Protein AF-A0A6G1J4B9-F1 (afdb_monomer)

Mean predicted aligned error: 6.62 Å

Nearest PDB structures (foldseek):
  8sbj-assembly1_B  TM=4.165E-01  e=8.563E+00  Homo sapiens
  4ilo-assembly1_A  TM=3.938E-01  e=5.761E+00  Chlamydia trachomatis L2/434/Bu

Radius of gyration: 22.18 Å; Cα contacts (8 Å, |Δi|>4): 31; chains: 1; bounding box: 50×20×61 Å

Organism: NCBI:txid1168545

Solvent-accessible surface area (backbone atoms only — not comparable to full-atom values): 4695 Å² total; per-residue (Å²): 115,73,70,58,56,55,50,50,56,48,50,53,52,52,50,52,51,52,50,52,51,54,51,50,56,49,51,54,50,52,51,52,52,47,52,57,55,59,71,70,62,52,57,64,61,46,16,52,52,35,34,75,75,68,40,51,71,68,56,10,48,52,51,24,47,52,53,53,51,50,51,50,54,51,50,54,50,54,57,48,55,55,59,74,74,107

Sequence (86 aa):
HHNAETSVIRMERESASMILKSTIEMLEKEISEFRVASQAVNVIEIAELCMVAGSTRDEALIEAKSEMDGLKGTMVKVENELKEMR

pLDDT: mean 89.03, std 9.04, range [53.41, 97.0]

Foldseek 3Di:
DVVVVVVVVVVVVVVVVVVLVVVLVVLVVVLVVLVVVLVPDDLVVQLVVVVVVPDDSVRSSVVSVVVNVVSVVVSVVSVVVSVVSD

Structure (mmCIF, N/CA/C/O backbone):
data_AF-A0A6G1J4B9-F1
#
_entry.id   AF-A0A6G1J4B9-F1
#
loop_
_atom_site.group_PDB
_atom_site.id
_atom_site.type_symbol
_atom_site.label_atom_id
_atom_site.label_alt_id
_atom_site.label_comp_id
_atom_site.label_asym_id
_atom_site.label_entity_id
_atom_site.label_seq_id
_atom_site.pdbx_PDB_ins_code
_atom_site.Cartn_x
_atom_site.Cartn_y
_atom_site.Cartn_z
_atom_site.occupancy
_atom_site.B_iso_or_equiv
_atom_site.auth_seq_id
_atom_site.auth_comp_id
_atom_site.auth_asym_id
_atom_site.auth_atom_id
_atom_site.pdbx_PDB_model_num
ATOM 1 N N . HIS A 1 1 ? 35.356 -3.998 -37.239 1.00 53.41 1 HIS A N 1
ATOM 2 C CA . HIS A 1 1 ? 35.271 -4.257 -35.787 1.00 53.41 1 HIS A CA 1
ATOM 3 C C . HIS A 1 1 ? 34.517 -3.158 -35.038 1.00 53.41 1 HIS A C 1
ATOM 5 O O . HIS A 1 1 ? 33.541 -3.495 -34.388 1.00 53.41 1 HIS A O 1
ATOM 11 N N . HIS A 1 2 ? 34.826 -1.870 -35.240 1.00 56.16 2 HIS A N 1
ATOM 12 C CA . HIS A 1 2 ? 34.151 -0.754 -34.549 1.00 56.16 2 HIS A CA 1
ATOM 13 C C . HIS A 1 2 ? 32.607 -0.718 -34.662 1.00 56.16 2 HIS A C 1
ATOM 15 O O . HIS A 1 2 ? 31.940 -0.484 -33.663 1.00 56.16 2 HIS A O 1
ATOM 21 N N . ASN A 1 3 ? 32.033 -1.007 -35.841 1.00 57.81 3 ASN A N 1
ATOM 22 C CA . ASN A 1 3 ? 30.573 -0.962 -36.065 1.00 57.81 3 ASN A CA 1
ATOM 23 C C . ASN A 1 3 ? 29.788 -2.082 -35.358 1.00 57.81 3 ASN A C 1
ATOM 25 O O . ASN A 1 3 ? 28.608 -1.908 -35.062 1.00 57.81 3 ASN A O 1
ATOM 29 N N . ALA A 1 4 ? 30.417 -3.236 -35.110 1.00 64.81 4 ALA A N 1
ATOM 30 C CA . ALA A 1 4 ? 29.758 -4.351 -34.431 1.00 64.81 4 ALA A CA 1
ATOM 31 C C . ALA A 1 4 ? 29.591 -4.044 -32.936 1.00 64.81 4 ALA A C 1
ATOM 33 O O . ALA A 1 4 ? 28.507 -4.224 -32.394 1.00 64.81 4 ALA A O 1
ATOM 34 N N . GLU A 1 5 ? 30.622 -3.475 -32.305 1.00 64.75 5 GLU A N 1
ATOM 35 C CA . GLU A 1 5 ? 30.582 -3.040 -30.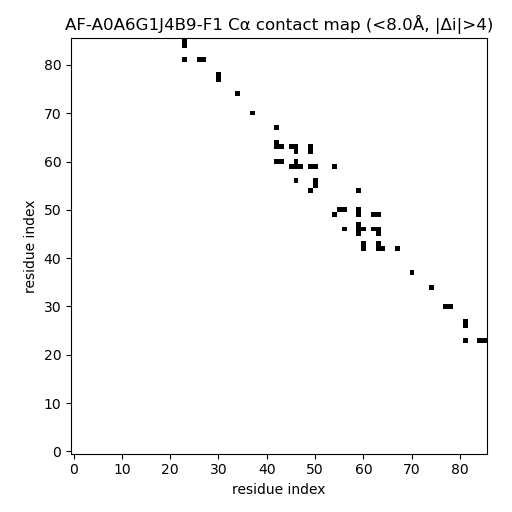902 1.00 64.75 5 GLU A CA 1
ATOM 36 C C . GLU A 1 5 ? 29.555 -1.924 -30.675 1.00 64.75 5 GLU A C 1
ATOM 38 O O . GLU A 1 5 ? 28.787 -1.980 -29.718 1.00 64.75 5 GLU A O 1
ATOM 43 N N . THR A 1 6 ? 29.451 -0.949 -31.589 1.00 69.44 6 THR A N 1
ATOM 44 C CA . THR A 1 6 ? 28.424 0.107 -31.475 1.00 69.44 6 THR A CA 1
ATOM 45 C C . THR A 1 6 ? 27.007 -0.450 -31.621 1.00 69.44 6 THR A C 1
ATOM 47 O O . THR A 1 6 ? 26.085 0.028 -30.961 1.00 69.44 6 THR A O 1
ATOM 50 N N . SER A 1 7 ? 26.824 -1.468 -32.469 1.00 72.06 7 SER A N 1
ATOM 51 C CA . SER A 1 7 ? 25.536 -2.143 -32.640 1.00 72.06 7 SER A CA 1
ATOM 52 C C . SER A 1 7 ? 25.142 -2.952 -31.402 1.00 72.06 7 SER A C 1
ATOM 54 O O . SER A 1 7 ? 23.976 -2.918 -31.020 1.00 72.06 7 SER A O 1
ATOM 56 N N . VAL A 1 8 ? 26.097 -3.633 -30.758 1.00 74.81 8 VAL A N 1
ATOM 57 C CA . VAL A 1 8 ? 25.864 -4.387 -29.513 1.00 74.81 8 VAL A CA 1
ATOM 58 C C . VAL A 1 8 ? 25.470 -3.443 -28.376 1.00 74.81 8 VAL A C 1
ATOM 60 O O . VAL A 1 8 ? 24.418 -3.636 -27.777 1.00 74.81 8 VAL A O 1
ATOM 63 N N . ILE A 1 9 ? 26.217 -2.352 -28.168 1.00 80.88 9 ILE A N 1
ATOM 64 C CA . ILE A 1 9 ? 25.901 -1.345 -27.136 1.00 80.88 9 ILE A CA 1
ATOM 65 C C . ILE A 1 9 ? 24.513 -0.725 -27.368 1.00 80.88 9 ILE A C 1
ATOM 67 O O . ILE A 1 9 ? 23.758 -0.482 -2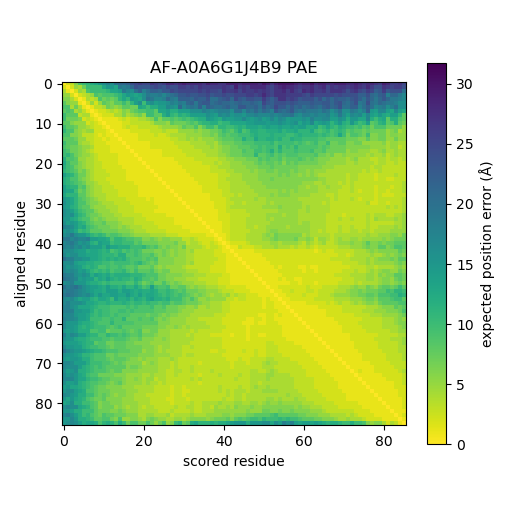6.425 1.00 80.88 9 ILE A O 1
ATOM 71 N N . ARG A 1 10 ? 24.136 -0.477 -28.632 1.00 84.62 10 ARG A N 1
ATOM 72 C CA . ARG A 1 10 ? 22.802 0.040 -28.967 1.00 84.62 10 ARG A CA 1
ATOM 73 C C . ARG A 1 10 ? 21.698 -0.960 -28.611 1.00 84.62 10 ARG A C 1
ATOM 75 O O . ARG A 1 10 ? 20.706 -0.553 -28.012 1.00 84.62 10 ARG A O 1
ATOM 82 N N . MET A 1 11 ? 21.880 -2.236 -28.952 1.00 84.56 11 MET A N 1
ATOM 83 C CA . MET A 1 11 ? 20.916 -3.299 -28.649 1.00 84.56 11 MET A CA 1
ATOM 84 C C . MET A 1 11 ? 20.764 -3.531 -27.144 1.00 84.56 11 MET A C 1
ATOM 86 O O . MET A 1 11 ? 19.644 -3.675 -26.660 1.00 84.56 11 MET A O 1
ATOM 90 N N . GLU A 1 12 ? 21.863 -3.522 -26.389 1.00 88.50 12 GLU A N 1
ATOM 91 C CA . GLU A 1 12 ? 21.829 -3.646 -24.927 1.00 88.50 12 GLU A CA 1
ATOM 92 C C . GLU A 1 12 ? 21.059 -2.488 -24.287 1.00 88.50 12 GLU A C 1
ATOM 94 O O . GLU A 1 12 ? 20.220 -2.709 -23.414 1.00 88.50 12 GLU A O 1
ATOM 99 N N . ARG A 1 13 ? 21.267 -1.259 -24.775 1.00 88.00 13 ARG A N 1
ATOM 100 C CA . ARG A 1 13 ? 20.526 -0.080 -24.312 1.00 88.00 13 ARG A CA 1
ATOM 101 C C . ARG A 1 13 ? 19.032 -0.165 -24.632 1.00 88.00 13 ARG A C 1
ATOM 103 O O . ARG A 1 13 ? 18.210 0.178 -23.787 1.00 88.00 13 ARG A O 1
ATOM 110 N N . GLU A 1 14 ? 18.672 -0.599 -25.839 1.00 91.75 14 GLU A N 1
ATOM 111 C CA . GLU A 1 14 ? 17.270 -0.796 -26.236 1.00 91.75 14 GLU A CA 1
ATOM 112 C C . GLU A 1 14 ? 16.602 -1.880 -25.381 1.00 91.75 14 GLU A C 1
ATOM 114 O O . GLU A 1 14 ? 15.499 -1.674 -24.881 1.00 91.75 14 GLU A O 1
ATOM 119 N N . SER A 1 15 ? 17.301 -2.990 -25.133 1.00 92.19 15 SER A N 1
ATOM 120 C CA . SER A 1 15 ? 16.838 -4.061 -24.246 1.00 92.19 15 SER A CA 1
ATOM 121 C C . SER A 1 15 ? 16.625 -3.563 -22.814 1.00 92.19 15 SER A C 1
ATOM 123 O O . SER A 1 15 ? 15.545 -3.742 -22.253 1.00 92.19 15 SER A O 1
ATOM 125 N N . ALA A 1 16 ? 17.602 -2.850 -22.245 1.00 91.44 16 ALA A N 1
ATOM 126 C CA . ALA A 1 16 ? 17.493 -2.268 -20.909 1.00 91.44 16 ALA A CA 1
ATOM 127 C C . ALA A 1 16 ? 16.324 -1.274 -20.805 1.00 91.44 16 ALA A C 1
ATOM 129 O O . ALA A 1 16 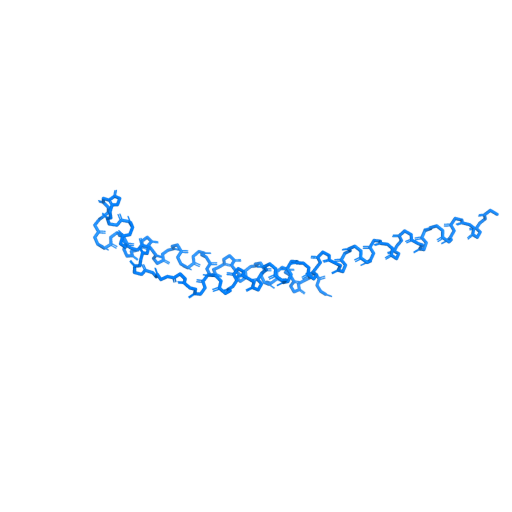? 15.595 -1.279 -19.815 1.00 91.44 16 ALA A O 1
ATOM 130 N N . SER A 1 17 ? 16.101 -0.462 -21.842 1.00 92.25 17 SER A N 1
ATOM 131 C CA . SER A 1 17 ? 14.972 0.470 -21.899 1.00 92.25 17 SER A CA 1
ATOM 132 C C . SER A 1 17 ? 13.622 -0.251 -21.955 1.00 92.25 17 SER A C 1
ATOM 134 O O . SER A 1 17 ? 12.692 0.158 -21.261 1.00 92.25 17 SER A O 1
ATOM 136 N N . MET A 1 18 ? 13.511 -1.335 -22.730 1.00 93.75 18 MET A N 1
ATOM 137 C CA . MET A 1 18 ? 12.291 -2.148 -22.778 1.00 93.75 18 MET A CA 1
ATOM 138 C C . MET A 1 18 ? 12.013 -2.839 -21.442 1.00 93.75 18 MET A C 1
ATOM 140 O O . MET A 1 18 ? 10.871 -2.835 -20.988 1.00 93.75 18 MET A O 1
ATOM 144 N N . ILE A 1 19 ? 13.047 -3.386 -20.795 1.00 94.81 19 ILE A N 1
ATOM 145 C CA . ILE A 1 19 ? 12.926 -4.006 -19.470 1.00 94.81 19 ILE A CA 1
ATOM 146 C C . ILE A 1 19 ? 12.455 -2.968 -18.453 1.00 94.81 19 ILE A C 1
ATOM 148 O O . ILE A 1 19 ? 11.485 -3.215 -17.746 1.00 94.81 19 ILE A O 1
ATOM 152 N N . LEU A 1 20 ? 13.087 -1.791 -18.414 1.00 91.62 20 LEU A N 1
ATOM 153 C CA . LEU A 1 20 ? 12.702 -0.724 -17.493 1.00 91.62 20 LEU A CA 1
ATOM 154 C C . LEU A 1 20 ? 11.240 -0.312 -17.694 1.00 91.62 20 LEU A C 1
ATOM 156 O O . LEU A 1 20 ? 10.490 -0.222 -16.726 1.00 91.62 20 LEU A O 1
ATOM 160 N N . LYS A 1 21 ? 10.819 -0.129 -18.949 1.00 93.44 21 LYS A N 1
ATOM 161 C CA . LYS A 1 21 ? 9.435 0.215 -19.279 1.00 93.44 21 LYS A CA 1
ATOM 162 C C . LYS A 1 21 ? 8.451 -0.864 -18.819 1.00 93.44 21 LYS A C 1
ATOM 164 O O . LYS A 1 21 ? 7.460 -0.539 -18.176 1.00 93.44 21 LYS A O 1
ATOM 169 N N . SER A 1 22 ? 8.747 -2.134 -19.096 1.00 95.00 22 SER A N 1
ATOM 170 C CA . SER A 1 22 ? 7.909 -3.255 -18.659 1.00 95.00 22 SER A CA 1
ATOM 171 C C . SER A 1 22 ? 7.803 -3.329 -17.134 1.00 95.00 22 SER A C 1
ATOM 173 O O . SER A 1 22 ? 6.728 -3.610 -16.610 1.00 95.00 22 SER A O 1
ATOM 175 N N . THR A 1 23 ? 8.899 -3.076 -16.417 1.00 92.88 23 THR A N 1
ATOM 176 C CA . THR A 1 23 ? 8.906 -3.063 -14.950 1.00 92.88 23 THR A CA 1
ATOM 177 C C . THR A 1 23 ? 8.059 -1.918 -14.400 1.00 92.88 23 THR A C 1
ATOM 179 O O . THR A 1 23 ? 7.284 -2.137 -13.474 1.00 92.88 23 THR A O 1
ATOM 182 N N . ILE A 1 24 ? 8.151 -0.717 -14.983 1.00 92.50 24 ILE A N 1
ATOM 183 C CA . ILE A 1 24 ? 7.317 0.428 -14.586 1.00 92.50 24 ILE A CA 1
ATOM 184 C C . ILE A 1 24 ? 5.832 0.108 -14.800 1.00 92.50 24 ILE A C 1
ATOM 186 O O . ILE A 1 24 ? 5.031 0.302 -13.891 1.00 92.50 24 ILE A O 1
ATOM 190 N N . GLU A 1 25 ? 5.463 -0.449 -15.956 1.00 94.31 25 GLU A N 1
ATOM 191 C CA . GLU A 1 25 ? 4.075 -0.837 -16.255 1.00 94.31 25 GLU A CA 1
ATOM 192 C C . GLU A 1 25 ? 3.541 -1.901 -15.277 1.00 94.31 25 GLU A C 1
ATOM 194 O O . GLU A 1 25 ? 2.385 -1.837 -14.849 1.00 94.31 25 GLU A O 1
ATOM 199 N N . MET A 1 26 ? 4.379 -2.864 -14.880 1.00 94.81 26 MET A N 1
ATOM 200 C CA . MET A 1 26 ? 4.024 -3.846 -13.851 1.00 94.81 26 MET A CA 1
ATOM 201 C C . MET A 1 26 ? 3.795 -3.195 -12.485 1.00 94.81 26 MET A C 1
ATOM 203 O O . MET A 1 26 ? 2.768 -3.455 -11.861 1.00 94.81 26 MET A O 1
ATOM 207 N N . LEU A 1 27 ? 4.706 -2.323 -12.043 1.00 92.00 27 LEU A N 1
ATOM 208 C CA . LEU A 1 27 ? 4.581 -1.618 -10.765 1.00 92.00 27 LEU A CA 1
ATOM 209 C C . LEU A 1 27 ? 3.328 -0.735 -10.732 1.00 92.00 27 LEU A C 1
ATOM 211 O O . LEU A 1 27 ? 2.616 -0.706 -9.734 1.00 92.00 27 LEU A O 1
ATOM 215 N N . GLU A 1 28 ? 3.005 -0.057 -11.834 1.00 93.00 28 GLU A N 1
ATOM 216 C CA . GLU A 1 28 ? 1.770 0.724 -11.966 1.00 93.00 28 GLU A CA 1
ATOM 217 C C . GLU A 1 28 ? 0.518 -0.123 -11.765 1.00 93.00 28 GLU A C 1
ATOM 219 O O . GLU A 1 28 ? -0.417 0.290 -11.070 1.00 93.00 28 GLU A O 1
ATOM 224 N N . LYS A 1 29 ? 0.505 -1.317 -12.359 1.00 94.62 29 LYS A N 1
ATOM 225 C CA . LYS A 1 29 ? -0.595 -2.259 -12.199 1.00 94.62 29 LYS A CA 1
ATOM 226 C C . LYS A 1 29 ? -0.711 -2.725 -10.747 1.00 94.62 29 LYS A C 1
ATOM 228 O O .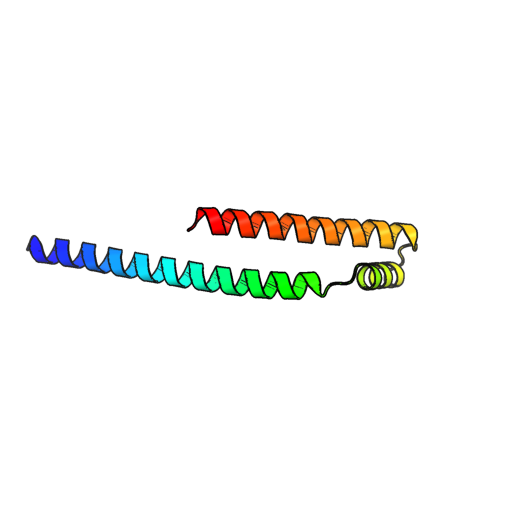 LYS A 1 29 ? -1.804 -2.653 -10.191 1.00 94.62 29 LYS A O 1
ATOM 233 N N . GLU A 1 30 ? 0.390 -3.144 -10.130 1.00 92.56 30 GLU A N 1
ATOM 234 C CA . GLU A 1 30 ? 0.408 -3.608 -8.736 1.00 92.56 30 GLU A CA 1
ATOM 235 C C . GLU A 1 30 ? -0.038 -2.508 -7.763 1.00 92.56 30 GLU A C 1
ATOM 237 O O . GLU A 1 30 ? -0.860 -2.753 -6.882 1.00 92.56 30 GLU A O 1
ATOM 242 N N . ILE A 1 31 ? 0.422 -1.270 -7.961 1.00 91.38 31 ILE A N 1
ATOM 243 C CA . ILE A 1 31 ? 0.008 -0.113 -7.155 1.00 91.38 31 ILE A CA 1
ATOM 244 C C . ILE A 1 31 ? -1.486 0.162 -7.333 1.00 91.38 31 ILE A C 1
ATOM 246 O O . ILE A 1 31 ? -2.187 0.431 -6.358 1.00 91.38 31 ILE A O 1
ATOM 250 N N . SER A 1 32 ? -2.004 0.065 -8.559 1.00 91.44 32 SER A N 1
ATOM 251 C CA . SER A 1 32 ? -3.436 0.219 -8.817 1.00 91.44 32 SER A CA 1
ATOM 252 C C . SER A 1 32 ? -4.263 -0.860 -8.113 1.00 91.44 32 SER A C 1
ATOM 254 O O . SER A 1 32 ? -5.277 -0.544 -7.489 1.00 91.44 32 SER A O 1
ATOM 256 N N . GLU A 1 33 ? -3.844 -2.123 -8.186 1.00 92.19 33 GLU A N 1
ATOM 257 C CA . GLU A 1 33 ? -4.507 -3.240 -7.505 1.00 92.19 33 GLU A CA 1
ATOM 258 C C . GLU A 1 33 ? -4.463 -3.064 -5.981 1.00 92.19 33 GLU A C 1
ATOM 260 O O . GLU A 1 33 ? -5.489 -3.188 -5.306 1.00 92.19 33 GLU A O 1
ATOM 265 N N . PHE A 1 34 ? -3.310 -2.670 -5.440 1.00 88.88 34 PHE A N 1
ATOM 266 C CA . PHE A 1 34 ? -3.135 -2.388 -4.018 1.00 88.88 34 PHE A CA 1
ATOM 267 C C . PHE A 1 34 ? -3.977 -1.191 -3.551 1.00 88.88 34 PHE A C 1
ATOM 269 O O . PHE A 1 34 ? -4.557 -1.214 -2.461 1.00 88.88 34 PHE A O 1
ATOM 276 N N . ARG A 1 35 ? -4.128 -0.151 -4.379 1.00 88.44 35 ARG A N 1
ATOM 277 C CA . ARG A 1 35 ? -5.011 0.987 -4.089 1.00 88.44 35 ARG A CA 1
ATOM 278 C C . ARG A 1 35 ? -6.466 0.541 -3.975 1.00 88.44 35 ARG A C 1
ATOM 280 O O . ARG A 1 35 ? -7.145 0.937 -3.032 1.00 88.44 35 ARG A O 1
ATOM 287 N N . VAL A 1 36 ? -6.939 -0.299 -4.892 1.00 90.62 36 VAL A N 1
ATOM 288 C CA . VAL A 1 36 ? -8.306 -0.839 -4.831 1.00 90.62 36 VAL A CA 1
ATOM 289 C C . VAL A 1 36 ? -8.492 -1.700 -3.580 1.00 90.62 36 VAL A C 1
ATOM 291 O O . VAL A 1 36 ? -9.472 -1.525 -2.859 1.00 90.62 36 VAL A O 1
ATOM 294 N N . ALA A 1 37 ? -7.532 -2.577 -3.277 1.00 88.44 37 ALA A N 1
ATOM 295 C CA . ALA A 1 37 ? -7.588 -3.428 -2.091 1.00 88.44 37 ALA A CA 1
ATOM 296 C C . ALA A 1 37 ? -7.589 -2.616 -0.785 1.00 88.44 37 ALA A C 1
ATOM 298 O O . ALA A 1 37 ? -8.397 -2.877 0.100 1.00 88.44 37 ALA A O 1
ATOM 299 N N . SER A 1 38 ? -6.739 -1.592 -0.671 1.00 86.81 38 SER A N 1
ATOM 300 C CA . SER A 1 38 ? -6.659 -0.757 0.538 1.00 86.81 38 SER A CA 1
ATOM 301 C C . SER A 1 38 ? -7.918 0.083 0.778 1.00 86.81 38 SER A C 1
ATOM 303 O O . SER A 1 38 ? -8.269 0.338 1.926 1.00 86.81 38 SER A O 1
ATOM 305 N N . GLN A 1 39 ? -8.644 0.471 -0.276 1.00 86.12 39 GLN A N 1
ATOM 306 C CA . GLN A 1 39 ? -9.945 1.141 -0.151 1.00 86.12 39 GLN A CA 1
ATOM 307 C C . GLN A 1 39 ? -11.060 0.214 0.347 1.00 86.12 39 GLN A C 1
ATOM 309 O O . GLN A 1 39 ? -12.048 0.703 0.892 1.00 86.12 39 GLN A O 1
ATOM 314 N N . ALA A 1 40 ? -10.915 -1.103 0.173 1.00 88.62 40 ALA A N 1
ATOM 315 C CA . ALA A 1 40 ? -11.866 -2.084 0.687 1.00 88.62 40 ALA A CA 1
ATOM 316 C C . ALA A 1 40 ? -11.696 -2.347 2.194 1.00 88.62 40 ALA A C 1
ATOM 318 O O . ALA A 1 40 ? -12.580 -2.936 2.810 1.00 88.62 40 ALA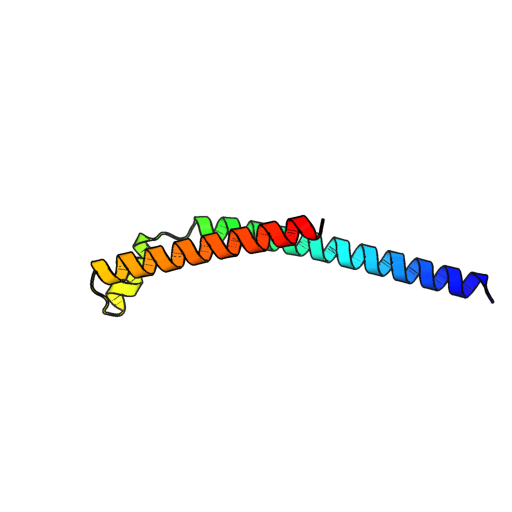 A O 1
ATOM 319 N N . VAL A 1 41 ? -10.584 -1.910 2.794 1.00 87.12 41 VAL A N 1
ATOM 320 C CA . VAL A 1 41 ? -10.299 -2.120 4.216 1.00 87.12 41 VAL A CA 1
ATOM 321 C C . VAL A 1 41 ? -11.161 -1.197 5.076 1.00 87.12 41 VAL A C 1
ATOM 323 O O . VAL A 1 41 ? -11.080 0.032 4.988 1.00 87.12 41 VAL A O 1
ATOM 326 N N . ASN A 1 42 ? -11.973 -1.792 5.949 1.00 89.94 42 ASN A N 1
ATOM 327 C CA . ASN A 1 42 ? -12.828 -1.069 6.879 1.00 89.94 42 ASN A CA 1
ATOM 328 C C . ASN A 1 42 ? -12.157 -0.940 8.255 1.00 89.94 42 ASN A C 1
ATOM 330 O O . ASN A 1 42 ? -11.841 -1.930 8.911 1.00 89.94 42 ASN A O 1
ATOM 334 N N . VAL A 1 43 ? -12.002 0.297 8.737 1.00 91.00 43 VAL A N 1
ATOM 335 C CA . VAL A 1 43 ? -11.425 0.589 10.062 1.00 91.00 43 VAL A CA 1
ATOM 336 C C . VAL A 1 43 ? -12.193 -0.081 11.209 1.00 91.00 43 VAL A C 1
ATOM 338 O O . VAL A 1 43 ? -11.602 -0.404 12.235 1.00 91.00 43 VAL A O 1
ATOM 341 N N . ILE A 1 44 ? -13.501 -0.304 11.043 1.00 92.44 44 ILE A N 1
ATOM 342 C CA . ILE A 1 44 ? -14.334 -0.977 12.045 1.00 92.44 44 ILE A CA 1
ATOM 343 C C . ILE A 1 44 ? -13.954 -2.454 12.143 1.00 92.44 44 ILE A C 1
ATOM 345 O O . ILE A 1 44 ? -13.786 -2.948 13.250 1.00 92.44 44 ILE A O 1
ATOM 349 N N . GLU A 1 45 ? -13.742 -3.129 11.013 1.00 92.31 45 GLU A N 1
ATOM 350 C CA . GLU A 1 45 ? -13.346 -4.543 10.990 1.00 92.31 45 GLU A CA 1
ATOM 351 C C . GLU A 1 45 ? -11.965 -4.738 11.630 1.00 92.31 45 GLU A C 1
ATOM 353 O O . GLU A 1 45 ? -11.769 -5.667 12.409 1.00 92.31 45 GLU A O 1
ATOM 358 N N . ILE A 1 46 ? -11.020 -3.820 11.386 1.00 92.00 46 ILE A N 1
ATOM 359 C CA . ILE A 1 46 ? -9.713 -3.843 12.063 1.00 92.00 46 ILE A CA 1
ATOM 360 C C . ILE A 1 46 ? -9.881 -3.647 13.575 1.00 92.00 46 ILE A C 1
ATOM 362 O O . ILE A 1 46 ? -9.297 -4.389 14.362 1.00 92.00 46 ILE A O 1
ATOM 366 N N . ALA A 1 47 ? -10.696 -2.679 14.001 1.00 94.56 47 ALA A N 1
ATOM 367 C CA . ALA A 1 47 ? -10.935 -2.447 15.423 1.00 94.56 47 ALA A CA 1
ATOM 368 C C . ALA A 1 47 ? -11.603 -3.662 16.095 1.00 94.56 47 ALA A C 1
ATOM 370 O O . ALA A 1 47 ? -11.246 -4.032 17.211 1.00 94.56 47 ALA A O 1
ATOM 371 N N . GLU A 1 48 ? -12.536 -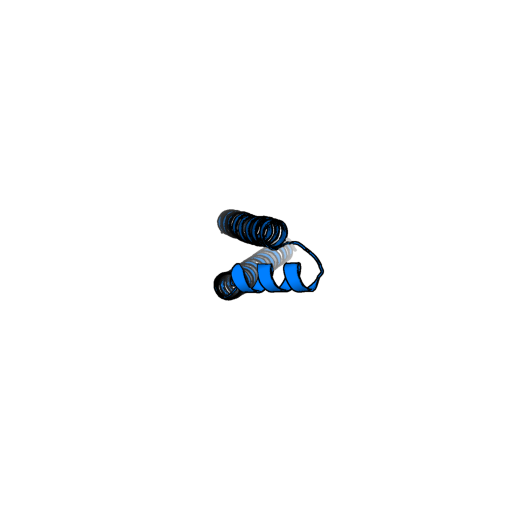4.330 15.417 1.00 94.88 48 GLU A N 1
ATOM 372 C CA . GLU A 1 48 ? -13.152 -5.564 15.912 1.00 94.88 48 GLU A CA 1
ATOM 373 C C . GLU A 1 48 ? -12.120 -6.686 16.090 1.00 94.88 48 GLU A C 1
ATOM 375 O O . GLU A 1 48 ? -12.141 -7.374 17.113 1.00 94.88 48 GLU A O 1
ATOM 380 N N . LEU A 1 49 ? -11.168 -6.830 15.161 1.00 93.88 49 LEU A N 1
ATOM 381 C CA . LEU A 1 49 ? -10.062 -7.784 15.296 1.00 93.88 49 LEU A CA 1
ATOM 382 C C . LEU A 1 49 ? -9.174 -7.469 16.510 1.00 93.88 49 LEU A C 1
ATOM 384 O O . LEU A 1 49 ? -8.865 -8.375 17.286 1.00 93.88 49 LEU A O 1
ATOM 388 N N . CYS A 1 50 ? -8.815 -6.199 16.724 1.00 92.50 50 CYS A N 1
ATOM 389 C CA . CYS A 1 50 ? -8.059 -5.773 17.907 1.00 92.50 50 CYS A CA 1
ATOM 390 C C . CYS A 1 50 ? -8.827 -6.060 19.209 1.00 92.50 50 CYS A C 1
ATOM 392 O O . CYS A 1 50 ? -8.244 -6.521 20.190 1.00 92.50 50 CYS A O 1
ATOM 394 N N . MET A 1 51 ? -10.149 -5.857 19.221 1.00 95.81 51 MET A N 1
ATOM 395 C CA . MET A 1 51 ? -10.983 -6.195 20.379 1.00 95.81 51 MET A CA 1
ATOM 396 C C . MET A 1 51 ? -11.001 -7.700 20.665 1.00 95.81 51 MET A C 1
ATOM 398 O O . MET A 1 51 ? -10.904 -8.107 21.822 1.00 95.81 51 MET A O 1
ATOM 402 N N . VAL A 1 52 ? -11.088 -8.541 19.627 1.00 95.94 52 VAL A N 1
ATOM 403 C CA . VAL A 1 52 ? -10.986 -10.006 19.770 1.00 95.94 52 VAL A CA 1
ATOM 404 C C . VAL A 1 52 ? -9.619 -10.416 20.328 1.00 95.94 52 VAL A C 1
ATOM 406 O O . VAL A 1 52 ? -9.538 -11.365 21.106 1.00 95.94 52 VAL A O 1
ATOM 409 N N . ALA A 1 53 ? -8.557 -9.683 19.987 1.00 94.00 53 ALA A N 1
ATOM 410 C CA . ALA A 1 53 ? -7.209 -9.897 20.512 1.00 94.00 53 ALA A CA 1
ATOM 411 C C . ALA A 1 53 ? -7.016 -9.429 21.971 1.00 94.00 53 ALA A C 1
ATOM 413 O O . ALA A 1 53 ? -5.962 -9.682 22.555 1.00 94.00 53 ALA A O 1
ATOM 414 N N . GLY A 1 54 ? -8.029 -8.805 22.582 1.00 95.50 54 GLY A N 1
ATOM 415 C CA . GLY A 1 54 ? -8.033 -8.417 23.995 1.00 95.50 54 GLY A CA 1
ATOM 416 C C . GLY A 1 54 ? -7.891 -6.918 24.255 1.00 95.50 54 GLY A C 1
ATOM 417 O O . GLY A 1 54 ? -7.906 -6.520 25.420 1.00 95.50 54 GLY A O 1
ATOM 418 N N . SER A 1 55 ? -7.794 -6.088 23.213 1.00 96.38 55 SER A N 1
ATOM 419 C CA . SER A 1 55 ? -7.795 -4.631 23.363 1.00 96.38 55 SER A CA 1
ATOM 420 C C . SER A 1 55 ? -9.167 -4.130 23.814 1.00 96.38 55 SER A C 1
ATOM 422 O O . SER A 1 55 ? -10.217 -4.646 23.416 1.00 96.38 55 SER A O 1
ATOM 424 N N . THR A 1 56 ? -9.188 -3.070 24.619 1.00 97.00 56 THR A N 1
ATOM 425 C CA . THR A 1 56 ? -10.432 -2.335 24.862 1.00 97.00 56 THR A CA 1
ATOM 426 C C . THR A 1 56 ? -10.916 -1.673 23.571 1.00 97.00 56 THR A C 1
ATOM 428 O O . THR A 1 56 ? -10.155 -1.468 22.625 1.00 97.00 56 THR A O 1
ATOM 431 N N . ARG A 1 57 ? -12.197 -1.294 23.520 1.00 94.44 57 ARG A N 1
ATOM 432 C CA . ARG A 1 57 ? -12.775 -0.616 22.350 1.00 94.44 57 ARG A CA 1
ATOM 433 C C . ARG A 1 57 ? -11.998 0.644 21.955 1.00 94.44 57 ARG A C 1
ATOM 435 O O . ARG A 1 57 ? -11.814 0.895 20.767 1.00 94.44 57 ARG A O 1
ATOM 442 N N . ASP A 1 58 ? -11.574 1.432 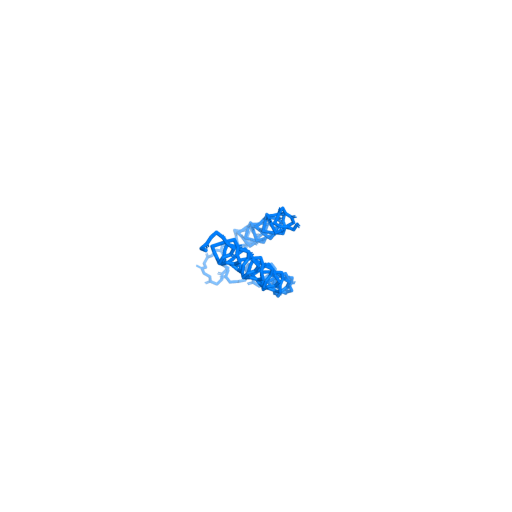22.937 1.00 96.00 58 ASP A N 1
ATOM 443 C CA . ASP A 1 58 ? -10.879 2.694 22.682 1.00 96.00 58 ASP A CA 1
ATOM 444 C C . ASP A 1 58 ? -9.464 2.447 22.144 1.00 96.00 58 ASP A C 1
ATOM 446 O O . ASP A 1 58 ? -9.079 3.060 21.150 1.00 96.00 58 ASP A O 1
ATOM 450 N N . GLU A 1 59 ? -8.728 1.495 22.726 1.00 96.75 59 GLU A N 1
ATOM 451 C CA . GLU A 1 59 ? -7.410 1.067 22.233 1.00 96.75 59 GLU A CA 1
ATOM 452 C C . GLU A 1 59 ? -7.502 0.510 20.811 1.00 96.75 59 GLU A C 1
ATOM 454 O O . GLU A 1 59 ? -6.764 0.943 19.930 1.00 96.75 59 GLU A O 1
ATOM 459 N N . ALA A 1 60 ? -8.472 -0.370 20.561 1.00 96.88 60 ALA A N 1
ATOM 460 C CA . ALA A 1 60 ? -8.706 -0.965 19.254 1.00 96.88 60 ALA A CA 1
ATOM 461 C C . ALA A 1 60 ? -9.023 0.078 18.172 1.00 96.88 60 ALA A C 1
ATOM 463 O O . ALA A 1 60 ? -8.533 -0.013 17.050 1.00 96.88 60 ALA A O 1
ATOM 464 N N . LEU A 1 61 ? -9.823 1.098 18.497 1.00 95.06 61 LEU A N 1
ATOM 465 C CA . LEU A 1 61 ? -10.129 2.184 17.564 1.00 95.06 61 LEU A CA 1
ATOM 466 C C . LEU A 1 61 ? -8.922 3.084 17.291 1.00 95.06 61 LEU A C 1
ATOM 468 O O . LEU A 1 61 ? -8.796 3.604 16.181 1.00 95.06 61 LEU A O 1
ATOM 472 N N . ILE A 1 62 ? -8.070 3.315 18.291 1.00 96.56 62 ILE A N 1
ATOM 473 C CA . ILE A 1 62 ? -6.836 4.090 18.125 1.00 96.56 62 ILE A CA 1
ATOM 474 C C . ILE A 1 62 ? -5.861 3.322 17.231 1.00 96.56 62 ILE A C 1
ATOM 476 O O . ILE A 1 62 ? -5.351 3.886 16.263 1.00 96.56 62 ILE A O 1
ATOM 480 N N . GLU A 1 63 ? -5.654 2.039 17.516 1.00 95.44 63 GLU A N 1
ATOM 481 C CA . GLU A 1 63 ? -4.765 1.163 16.756 1.00 95.44 63 GLU A CA 1
ATOM 482 C C . GLU A 1 63 ? -5.238 1.015 15.307 1.00 95.44 63 GLU A C 1
ATOM 484 O O . GLU A 1 63 ? -4.490 1.325 14.382 1.00 95.44 63 GLU A O 1
ATOM 489 N N . ALA A 1 64 ? -6.519 0.704 15.088 1.00 94.06 64 ALA A N 1
ATOM 490 C CA . ALA A 1 64 ? -7.086 0.585 13.747 1.00 94.06 64 ALA A CA 1
ATOM 491 C C . ALA A 1 64 ? -6.944 1.871 12.914 1.00 94.06 64 ALA A C 1
ATOM 493 O O . ALA A 1 64 ? -6.681 1.817 11.712 1.00 94.06 64 ALA A O 1
ATOM 494 N N . LYS A 1 65 ? -7.100 3.048 13.535 1.00 94.44 65 LYS A N 1
ATOM 495 C CA . LYS A 1 65 ? -6.876 4.334 12.854 1.00 94.44 65 LYS A CA 1
ATOM 496 C C . LYS A 1 65 ? -5.407 4.547 12.510 1.00 94.44 65 LYS A C 1
ATOM 498 O O . LYS A 1 65 ? -5.118 4.966 11.394 1.00 94.44 65 LYS A O 1
ATOM 503 N N . SER A 1 66 ? -4.507 4.245 13.445 1.00 94.50 66 SER A N 1
ATOM 504 C CA . SER A 1 66 ? -3.061 4.340 13.232 1.00 94.50 66 SER A CA 1
ATOM 505 C C . SER A 1 66 ? -2.619 3.470 12.053 1.00 94.50 66 SER A C 1
ATOM 507 O O . SER A 1 66 ? -1.915 3.950 11.166 1.00 94.50 66 SER A O 1
ATOM 509 N N . GLU A 1 67 ? -3.099 2.227 11.989 1.00 92.19 67 GLU A N 1
ATOM 510 C CA . GLU A 1 67 ? -2.827 1.310 10.876 1.00 92.19 67 GLU A CA 1
ATOM 511 C C . GLU A 1 67 ? -3.361 1.850 9.542 1.00 92.19 67 GLU A C 1
ATOM 513 O O . GLU A 1 67 ? -2.644 1.881 8.540 1.00 92.19 67 GLU A O 1
ATOM 518 N N . MET A 1 68 ? -4.597 2.363 9.521 1.00 92.12 68 MET A N 1
ATOM 519 C CA . MET A 1 68 ? -5.185 2.953 8.312 1.00 92.12 68 MET A CA 1
ATOM 520 C C . MET A 1 68 ? -4.423 4.190 7.823 1.00 92.12 68 MET A C 1
ATOM 522 O O . MET A 1 68 ? -4.267 4.388 6.614 1.00 92.12 68 MET A O 1
ATOM 526 N N . ASP A 1 69 ? -3.948 5.033 8.734 1.00 92.38 69 ASP A N 1
ATOM 527 C CA . ASP A 1 69 ? -3.165 6.215 8.380 1.00 92.38 69 ASP A CA 1
ATOM 528 C C . ASP A 1 69 ? -1.751 5.834 7.915 1.00 92.38 69 ASP A C 1
ATOM 530 O O . ASP A 1 69 ? -1.254 6.406 6.940 1.00 92.38 69 ASP A O 1
ATOM 534 N N . GLY A 1 70 ? -1.136 4.814 8.523 1.00 92.62 70 GLY A N 1
ATOM 535 C CA . GLY A 1 70 ? 0.125 4.229 8.064 1.00 92.62 70 GLY A CA 1
ATOM 536 C C . GLY A 1 70 ? 0.019 3.635 6.657 1.00 92.62 70 GLY A C 1
ATOM 537 O O . GLY A 1 70 ? 0.870 3.901 5.800 1.00 92.62 70 GLY A O 1
ATOM 538 N N . LEU A 1 71 ? -1.065 2.907 6.381 1.00 90.62 71 LEU A N 1
ATOM 539 C CA . LEU A 1 71 ? -1.366 2.341 5.066 1.00 90.62 71 LEU A CA 1
ATOM 540 C C . LEU A 1 71 ? -1.518 3.437 4.001 1.00 90.62 71 LEU A C 1
ATOM 542 O O . LEU A 1 71 ? -0.868 3.379 2.955 1.00 90.62 71 LEU A O 1
ATOM 546 N N . LYS A 1 72 ? 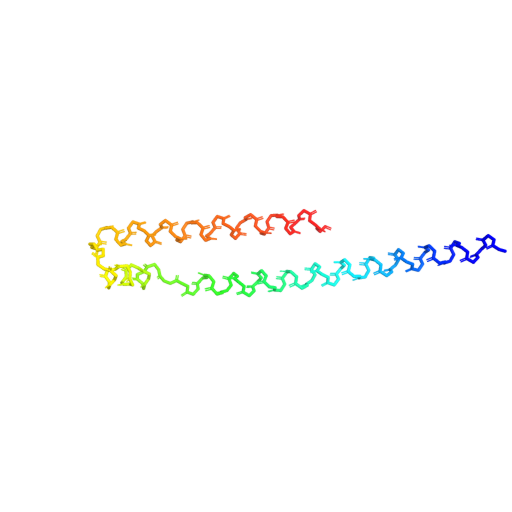-2.306 4.483 4.284 1.00 89.19 72 LYS A N 1
ATOM 547 C CA . LYS A 1 72 ? -2.453 5.644 3.388 1.00 89.19 72 LYS A CA 1
ATOM 548 C C . LYS A 1 72 ? -1.126 6.362 3.159 1.00 89.19 72 LYS A C 1
ATOM 550 O O . LYS A 1 72 ? -0.801 6.700 2.023 1.00 89.19 72 LYS A O 1
ATOM 555 N N . GLY A 1 73 ? -0.352 6.589 4.220 1.00 91.62 73 GLY A N 1
ATOM 556 C CA . GLY A 1 73 ? 0.949 7.249 4.129 1.00 91.62 73 GLY A CA 1
ATOM 557 C C . GLY A 1 73 ? 1.936 6.467 3.263 1.00 91.62 73 GLY A C 1
ATOM 558 O O . GLY A 1 73 ? 2.654 7.055 2.456 1.00 91.62 73 GLY A O 1
ATOM 559 N N . THR A 1 74 ? 1.935 5.140 3.385 1.00 90.62 74 THR A N 1
ATOM 560 C CA . THR A 1 74 ? 2.769 4.247 2.571 1.00 90.62 74 THR A CA 1
ATOM 561 C C . THR A 1 74 ? 2.347 4.285 1.106 1.00 90.62 74 THR A C 1
ATOM 563 O O . THR A 1 74 ? 3.198 4.455 0.237 1.00 90.62 74 THR A O 1
ATOM 566 N N . MET A 1 75 ? 1.040 4.234 0.830 1.00 90.00 75 MET A N 1
ATOM 567 C CA . MET A 1 75 ? 0.507 4.351 -0.529 1.00 90.00 75 MET A CA 1
ATOM 568 C C . MET A 1 75 ? 0.957 5.646 -1.212 1.00 90.00 75 MET A C 1
ATOM 570 O O . MET A 1 75 ? 1.455 5.622 -2.332 1.00 90.00 75 MET A O 1
ATOM 574 N N . VAL A 1 76 ? 0.836 6.783 -0.520 1.00 91.38 76 VAL A N 1
ATOM 575 C CA . VAL A 1 76 ? 1.241 8.086 -1.065 1.00 91.38 76 VAL A CA 1
ATOM 576 C C . VAL A 1 76 ? 2.734 8.115 -1.403 1.00 91.38 76 VAL A C 1
ATOM 578 O O . VAL A 1 76 ? 3.108 8.668 -2.435 1.00 91.38 76 VAL A O 1
ATOM 581 N N . LYS A 1 77 ? 3.591 7.518 -0.565 1.00 92.44 77 LYS A N 1
ATOM 582 C CA . LYS A 1 77 ? 5.036 7.433 -0.839 1.00 92.44 77 LYS A CA 1
ATOM 583 C C . LYS A 1 77 ? 5.317 6.615 -2.094 1.00 92.44 77 LYS A C 1
ATOM 585 O O . LYS A 1 77 ? 5.973 7.120 -2.996 1.00 92.44 77 LYS A O 1
ATOM 590 N N . VAL A 1 78 ? 4.748 5.414 -2.178 1.00 90.25 78 VAL A N 1
ATOM 591 C CA . VAL A 1 78 ? 4.931 4.508 -3.321 1.00 90.25 78 VAL A CA 1
ATOM 592 C C . VAL A 1 78 ? 4.441 5.151 -4.625 1.00 90.25 78 VAL A C 1
ATOM 594 O O . VAL A 1 78 ? 5.121 5.102 -5.646 1.00 90.25 78 VAL A O 1
ATOM 597 N N . GLU A 1 79 ? 3.292 5.826 -4.597 1.00 89.62 79 GLU A N 1
ATOM 598 C CA . GLU A 1 79 ? 2.771 6.546 -5.763 1.00 89.62 79 GLU A CA 1
ATOM 599 C C . GLU A 1 79 ? 3.655 7.722 -6.195 1.00 89.62 79 GLU A C 1
ATOM 601 O O . GLU A 1 79 ? 3.707 8.046 -7.383 1.00 89.62 79 GLU A O 1
ATOM 606 N N . ASN A 1 80 ? 4.321 8.392 -5.254 1.00 92.25 80 ASN A N 1
ATOM 607 C CA . ASN A 1 80 ? 5.240 9.482 -5.566 1.00 92.25 80 ASN A CA 1
ATOM 608 C C . ASN A 1 80 ? 6.559 8.958 -6.136 1.00 92.25 80 ASN A C 1
ATOM 610 O O . ASN A 1 80 ? 7.002 9.470 -7.158 1.00 92.25 80 ASN A O 1
ATOM 614 N N . GLU A 1 81 ? 7.128 7.902 -5.553 1.00 90.31 81 GLU A N 1
ATOM 615 C CA . GLU A 1 81 ? 8.333 7.248 -6.077 1.00 90.31 81 GLU A CA 1
ATOM 616 C C . GLU A 1 81 ? 8.110 6.741 -7.509 1.00 90.31 81 GLU A C 1
ATOM 618 O O . GLU A 1 81 ? 8.945 6.953 -8.385 1.00 90.31 81 GLU A O 1
ATOM 623 N N . LEU A 1 82 ? 6.938 6.165 -7.801 1.00 88.19 82 LEU A N 1
ATOM 624 C CA . LEU A 1 82 ? 6.598 5.736 -9.158 1.00 88.19 82 LEU A CA 1
ATOM 625 C C . LEU A 1 82 ? 6.512 6.909 -10.149 1.00 88.19 82 LEU A C 1
ATOM 627 O O . LEU A 1 82 ? 6.909 6.772 -11.305 1.00 88.19 82 LEU A O 1
ATOM 631 N N . LYS A 1 83 ? 6.002 8.070 -9.719 1.00 89.44 83 LYS A N 1
ATOM 632 C CA . LYS A 1 83 ? 5.980 9.276 -10.564 1.00 89.44 83 LYS A CA 1
ATOM 633 C C . LYS A 1 83 ? 7.384 9.783 -10.873 1.00 89.44 83 LYS A C 1
ATOM 635 O O . LYS A 1 83 ? 7.570 10.329 -11.949 1.00 89.44 83 LYS A O 1
ATOM 640 N N . GLU A 1 84 ? 8.337 9.623 -9.958 1.00 89.56 84 GLU A N 1
ATOM 641 C CA . GLU A 1 84 ? 9.736 10.012 -10.178 1.00 89.56 84 GLU A CA 1
ATOM 642 C C . GLU A 1 84 ? 10.463 9.074 -11.156 1.00 89.56 84 GLU A C 1
ATOM 644 O O . GLU A 1 84 ? 11.436 9.484 -11.784 1.00 89.56 84 GLU A O 1
ATOM 649 N N . MET A 1 85 ? 9.990 7.832 -11.312 1.00 84.12 85 MET A N 1
ATOM 650 C CA . MET A 1 85 ? 10.533 6.857 -12.269 1.00 84.12 85 MET A CA 1
ATOM 651 C C . MET A 1 85 ? 9.995 7.020 -13.702 1.00 84.12 85 MET A C 1
ATOM 653 O O . MET A 1 85 ? 10.512 6.370 -14.613 1.00 84.12 85 MET A O 1
ATOM 657 N N . ARG A 1 86 ? 8.958 7.845 -13.896 1.00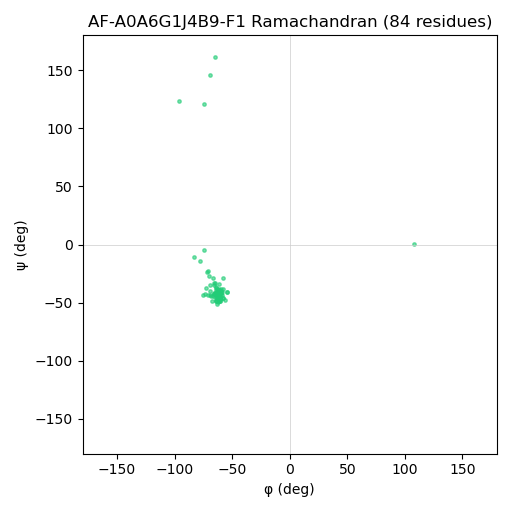 72.88 86 ARG A N 1
ATOM 658 C CA . ARG A 1 86 ? 8.350 8.156 -15.200 1.00 72.88 86 ARG A CA 1
ATOM 659 C C . ARG A 1 86 ? 9.060 9.311 -15.899 1.00 72.88 86 ARG A C 1
ATOM 661 O O . ARG A 1 86 ? 9.245 9.195 -17.131 1.00 72.88 86 ARG A O 1
#

Secondary structure (DSSP, 8-state):
-HHHHHHHHHHHHHHHHHHHHHHHHHHHHHHHHHHHHHHT--HHHHHHHHHHTT--HHHHHHHHHHHHHHHHHHHHHHHHHHHHT-